Protein AF-A0A9D6LUK4-F1 (afdb_monomer_lite)

pLDDT: mean 80.31, std 18.32, range [41.5, 97.31]

Foldseek 3Di:
DPQAPAVVVLQVVLVVVVAHWAQPCVVDDDDDRRRDTDDDCPPPDPVVVVVNVVSSVVSVPVVDDPDDDPPPDDDDDDD

Secondary structure (DSSP, 8-state):
-PPPS-HHHHHHHHHHTT---EEGGGS-SS---TT-EE---TT--HHHHHHHHHHHHHHHHTT----------PPPPP-

Radius of gyration: 13.72 Å; chains: 1; bounding box: 35×27×29 Å

Sequence (79 aa):
LPPLHDAGELLARTRAEKVLFVPGRFFEVSHSHSGELRLSFAGLPPEKIRRGLAVLGRIIGAQTPLSSEVERGGAPALV

Structure (mmCIF, N/CA/C/O backbone):
data_AF-A0A9D6LUK4-F1
#
_entry.id   AF-A0A9D6LUK4-F1
#
loop_
_atom_site.group_PDB
_atom_site.id
_atom_site.type_symbol
_atom_site.label_atom_id
_atom_site.label_alt_id
_atom_site.label_comp_id
_atom_site.label_asym_id
_atom_site.label_entity_id
_atom_site.label_seq_id
_atom_site.pdbx_PDB_ins_code
_atom_site.Cartn_x
_atom_site.Cartn_y
_atom_site.Cartn_z
_atom_site.occupancy
_atom_site.B_iso_or_equiv
_atom_site.auth_seq_id
_atom_site.auth_comp_id
_atom_site.auth_asym_id
_atom_site.auth_atom_id
_atom_site.pdbx_PDB_model_num
ATOM 1 N N . LEU A 1 1 ? 3.076 15.931 -2.688 1.00 53.75 1 LEU A N 1
ATOM 2 C CA . LEU A 1 1 ? 2.512 15.316 -1.465 1.00 53.75 1 LEU A CA 1
ATOM 3 C C . LEU A 1 1 ? 3.516 15.564 -0.351 1.00 53.75 1 LEU A C 1
ATOM 5 O O . LEU A 1 1 ? 4.698 15.593 -0.683 1.00 53.75 1 LEU A O 1
ATOM 9 N N . PRO A 1 2 ? 3.091 15.791 0.901 1.00 55.53 2 PRO A N 1
ATOM 10 C CA . PRO A 1 2 ? 4.032 15.803 2.017 1.00 55.53 2 PRO A CA 1
ATOM 11 C C . PRO A 1 2 ? 4.830 14.488 2.050 1.00 55.53 2 PRO A C 1
ATOM 13 O O . PRO A 1 2 ? 4.315 13.469 1.567 1.00 55.53 2 PRO A O 1
ATOM 16 N N . PRO A 1 3 ? 6.070 14.498 2.570 1.00 62.69 3 PRO A N 1
ATOM 17 C CA . PRO A 1 3 ? 6.853 13.280 2.701 1.00 62.69 3 PRO A CA 1
ATOM 18 C C . PRO A 1 3 ? 6.072 12.266 3.539 1.00 62.69 3 PRO A C 1
ATOM 20 O O . PRO A 1 3 ? 5.612 12.559 4.642 1.00 62.69 3 PRO A O 1
ATOM 23 N N . LEU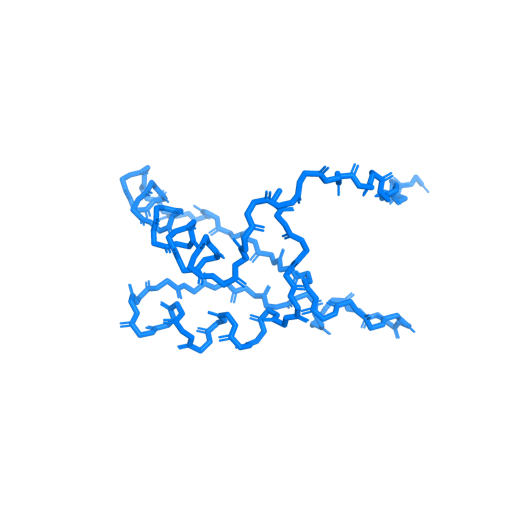 A 1 4 ? 5.883 11.072 2.983 1.00 67.81 4 LEU A N 1
ATOM 24 C CA . LEU A 1 4 ? 5.304 9.962 3.722 1.00 67.81 4 LEU A CA 1
ATOM 25 C C . LEU A 1 4 ? 6.366 9.452 4.692 1.00 67.81 4 LEU A C 1
ATOM 27 O O . LEU A 1 4 ? 7.478 9.150 4.275 1.00 67.81 4 LEU A O 1
ATOM 31 N N . HIS A 1 5 ? 6.039 9.355 5.977 1.00 72.56 5 HIS A N 1
ATOM 32 C CA . HIS A 1 5 ? 6.998 8.849 6.958 1.00 72.56 5 HIS A CA 1
ATOM 33 C C . HIS A 1 5 ? 7.206 7.333 6.822 1.00 72.56 5 HIS A C 1
ATOM 35 O O . HIS A 1 5 ? 8.345 6.869 6.843 1.00 72.56 5 HIS A O 1
ATOM 41 N N . ASP A 1 6 ? 6.127 6.566 6.622 1.00 86.81 6 ASP A N 1
ATOM 42 C CA . ASP A 1 6 ? 6.194 5.117 6.401 1.00 86.81 6 ASP A CA 1
ATOM 43 C C . ASP A 1 6 ? 5.050 4.623 5.491 1.00 86.81 6 ASP A C 1
ATOM 45 O O . ASP A 1 6 ? 3.861 4.683 5.821 1.00 86.81 6 ASP A O 1
ATOM 49 N N . ALA A 1 7 ? 5.410 4.100 4.319 1.00 90.25 7 ALA A N 1
ATOM 50 C CA . ALA A 1 7 ? 4.477 3.565 3.333 1.00 90.25 7 ALA A CA 1
ATOM 51 C C . ALA A 1 7 ? 3.822 2.236 3.759 1.00 90.25 7 ALA A C 1
ATOM 53 O O . ALA A 1 7 ? 2.740 1.900 3.282 1.00 90.25 7 ALA A O 1
ATOM 54 N N . GLY A 1 8 ? 4.440 1.465 4.653 1.00 89.00 8 GLY A N 1
ATOM 55 C CA . GLY A 1 8 ? 3.851 0.250 5.222 1.00 89.00 8 GLY A CA 1
ATOM 56 C C . GLY A 1 8 ? 2.791 0.556 6.276 1.00 89.00 8 GLY A C 1
ATOM 57 O O . GLY A 1 8 ? 1.739 -0.084 6.283 1.00 89.00 8 GLY A O 1
ATOM 58 N N . GLU A 1 9 ? 3.008 1.575 7.107 1.00 89.94 9 GLU A N 1
ATOM 59 C CA . GLU A 1 9 ? 1.973 2.074 8.018 1.00 89.94 9 GLU A CA 1
ATOM 60 C C . GLU A 1 9 ? 0.777 2.629 7.229 1.00 89.94 9 GLU A C 1
ATOM 62 O O . GLU A 1 9 ? -0.383 2.296 7.501 1.00 89.94 9 GLU A O 1
ATOM 67 N N . LEU A 1 10 ? 1.054 3.403 6.175 1.00 91.19 10 LEU A N 1
ATOM 68 C CA . LEU A 1 10 ? 0.025 3.877 5.254 1.00 91.19 10 LEU A CA 1
ATOM 69 C C . LEU A 1 10 ? -0.736 2.712 4.597 1.00 91.19 10 LEU A C 1
ATOM 71 O O . LEU A 1 10 ? -1.961 2.782 4.449 1.00 91.19 10 LEU A O 1
ATOM 75 N N . LEU A 1 11 ? -0.045 1.626 4.232 1.00 92.44 11 LEU A N 1
ATOM 76 C CA . LEU A 1 11 ? -0.673 0.437 3.656 1.00 92.44 11 LEU A CA 1
ATOM 77 C C . LEU A 1 11 ? -1.629 -0.228 4.651 1.00 92.44 11 LEU A C 1
ATOM 79 O O . LEU A 1 11 ? -2.740 -0.594 4.274 1.00 92.44 11 LEU A O 1
ATOM 83 N N . ALA A 1 12 ? -1.245 -0.352 5.924 1.00 91.94 12 ALA A N 1
ATOM 84 C CA . ALA A 1 12 ? -2.116 -0.919 6.953 1.00 91.94 12 ALA A CA 1
ATOM 85 C C . ALA A 1 12 ? -3.431 -0.127 7.090 1.00 91.94 12 ALA A C 1
ATOM 87 O O . ALA A 1 12 ? -4.510 -0.720 7.151 1.00 91.94 12 ALA A O 1
ATOM 88 N N . ARG A 1 13 ? -3.351 1.210 7.055 1.00 91.31 13 ARG A N 1
ATOM 89 C CA . ARG A 1 13 ? -4.512 2.114 7.148 1.00 91.31 13 ARG A CA 1
ATOM 90 C C . ARG A 1 13 ? -5.397 2.054 5.898 1.00 91.31 13 ARG A C 1
ATOM 92 O O . ARG A 1 13 ? -6.610 1.896 5.997 1.00 91.31 13 ARG A O 1
ATOM 99 N N . THR A 1 14 ? -4.798 2.134 4.713 1.00 92.94 14 THR A N 1
ATOM 100 C CA . THR A 1 14 ? -5.521 2.115 3.425 1.00 92.94 14 THR A CA 1
ATOM 101 C C . THR A 1 14 ? -6.149 0.755 3.112 1.00 92.94 14 THR A C 1
ATOM 103 O O . THR A 1 14 ? -7.227 0.696 2.513 1.00 92.94 14 THR A O 1
ATOM 106 N N . ARG A 1 15 ? -5.543 -0.343 3.586 1.00 93.56 15 ARG A N 1
ATOM 107 C CA . ARG A 1 15 ? -6.077 -1.703 3.436 1.00 93.56 15 ARG A CA 1
ATOM 108 C C . ARG A 1 15 ? -7.438 -1.870 4.102 1.00 93.56 15 ARG A C 1
ATOM 110 O O . ARG A 1 15 ? -8.300 -2.537 3.527 1.00 93.56 15 ARG A O 1
ATOM 117 N N . ALA A 1 16 ? -7.658 -1.240 5.258 1.00 92.31 16 ALA A N 1
ATOM 118 C CA . ALA A 1 16 ? -8.963 -1.232 5.925 1.00 92.31 16 ALA A CA 1
ATOM 119 C C . ALA A 1 16 ? -10.067 -0.628 5.033 1.00 92.31 16 ALA A C 1
ATOM 121 O O . ALA A 1 16 ? -11.233 -1.003 5.131 1.00 92.31 16 ALA A O 1
ATOM 122 N N . GLU A 1 17 ? -9.686 0.238 4.092 1.00 93.81 17 GLU A N 1
ATOM 123 C CA . GLU A 1 17 ? -10.576 0.896 3.135 1.00 93.81 17 GLU A CA 1
ATOM 124 C C . GLU A 1 17 ? -10.523 0.300 1.723 1.00 93.81 17 GLU A C 1
ATOM 126 O O . GLU A 1 17 ? -11.042 0.882 0.769 1.00 93.81 17 GLU A O 1
ATOM 131 N N . LYS A 1 18 ? -9.948 -0.902 1.587 1.00 94.25 18 LYS A N 1
ATOM 132 C CA . LYS A 1 18 ? -9.833 -1.647 0.322 1.00 94.25 18 LYS A CA 1
ATOM 133 C C . LYS A 1 18 ? -8.981 -0.933 -0.737 1.00 94.25 18 LYS A C 1
ATOM 135 O O . LYS A 1 18 ? -9.183 -1.148 -1.932 1.00 94.25 18 LYS A O 1
ATOM 140 N N . VAL A 1 19 ? -8.019 -0.117 -0.309 1.00 95.69 19 VAL A N 1
ATOM 141 C CA . VAL A 1 19 ? -6.982 0.461 -1.172 1.00 95.69 19 VAL A CA 1
ATOM 142 C C . VAL A 1 19 ? -5.663 -0.249 -0.890 1.00 95.69 19 VAL A C 1
ATOM 144 O 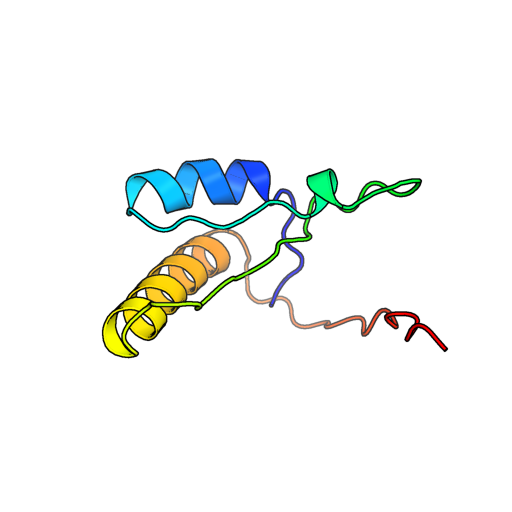O . VAL A 1 19 ? -5.269 -0.411 0.260 1.00 95.69 19 VAL A O 1
ATOM 147 N N . LEU A 1 20 ? -5.003 -0.709 -1.951 1.00 94.94 20 LEU A N 1
ATOM 148 C CA . LEU A 1 20 ? -3.736 -1.429 -1.887 1.00 94.94 20 LEU A CA 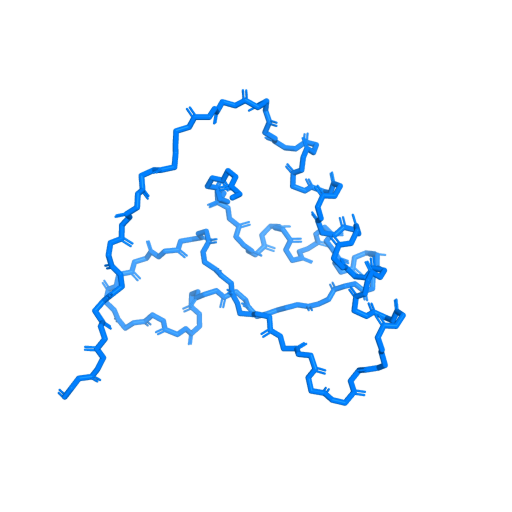1
ATOM 149 C C . LEU A 1 20 ? -2.731 -0.777 -2.833 1.00 94.94 20 LEU A C 1
ATOM 151 O O . LEU A 1 20 ? -3.089 -0.298 -3.908 1.00 94.94 20 LEU A O 1
ATOM 155 N N . PHE A 1 21 ? -1.470 -0.802 -2.432 1.00 94.31 21 PHE A N 1
ATOM 156 C CA . PHE A 1 21 ? -0.319 -0.380 -3.219 1.00 94.31 21 PHE A CA 1
ATOM 157 C C . PHE A 1 21 ? 0.907 -1.168 -2.746 1.00 94.31 21 PHE A C 1
ATOM 159 O O . PHE A 1 21 ? 0.820 -1.932 -1.783 1.00 94.31 21 PHE A O 1
ATOM 166 N N . VAL A 1 22 ? 2.044 -0.999 -3.420 1.00 93.50 22 VAL A N 1
ATOM 167 C CA . VAL A 1 22 ? 3.290 -1.676 -3.037 1.00 93.50 22 VAL A CA 1
ATOM 168 C C . VAL A 1 22 ? 4.233 -0.667 -2.372 1.00 93.50 22 VAL A C 1
ATOM 170 O O . VAL A 1 22 ? 4.584 0.314 -3.024 1.00 93.50 22 VAL A O 1
ATOM 173 N N . PRO A 1 23 ? 4.638 -0.865 -1.106 1.00 91.75 23 PRO A N 1
ATOM 174 C CA . PRO A 1 23 ? 5.680 -0.065 -0.465 1.00 91.75 23 PRO A CA 1
ATOM 175 C C . PRO A 1 23 ? 7.007 -0.077 -1.243 1.00 91.75 23 PRO A C 1
ATOM 177 O O . PRO A 1 23 ? 7.405 -1.113 -1.777 1.00 91.75 23 PRO A O 1
ATOM 180 N N . GLY A 1 24 ? 7.695 1.065 -1.274 1.00 89.56 24 GLY A N 1
ATOM 181 C CA . GLY A 1 24 ? 8.942 1.304 -2.013 1.00 89.56 24 GLY A CA 1
ATOM 182 C C . GLY A 1 24 ? 10.103 0.424 -1.563 1.00 89.56 24 GLY A C 1
ATOM 183 O O . GLY A 1 24 ? 10.827 -0.082 -2.411 1.00 89.56 24 GLY A O 1
ATOM 184 N N . ARG A 1 25 ? 10.154 0.089 -0.265 1.00 87.50 25 ARG A N 1
ATOM 185 C CA . ARG A 1 25 ? 11.139 -0.823 0.354 1.00 87.50 25 ARG A CA 1
ATOM 186 C C . ARG A 1 25 ? 11.371 -2.148 -0.383 1.00 87.50 25 ARG A C 1
ATOM 188 O O . ARG A 1 25 ? 12.402 -2.780 -0.210 1.00 87.50 25 ARG A O 1
ATOM 195 N N . PHE A 1 26 ? 10.400 -2.613 -1.173 1.00 86.69 26 PHE A N 1
ATOM 196 C CA . PHE A 1 26 ? 10.526 -3.843 -1.962 1.00 86.69 26 PHE A CA 1
ATOM 197 C C . PHE A 1 26 ? 11.336 -3.673 -3.259 1.00 86.69 26 PHE A C 1
ATOM 199 O O . PHE A 1 26 ? 11.609 -4.663 -3.934 1.00 86.69 26 PHE A O 1
ATOM 206 N N . PHE A 1 27 ? 11.697 -2.443 -3.618 1.00 88.56 27 PHE A N 1
ATOM 207 C CA . PHE A 1 27 ? 12.456 -2.080 -4.819 1.00 88.56 27 PHE A CA 1
ATOM 208 C C . PHE A 1 27 ? 13.827 -1.474 -4.488 1.00 88.56 27 PHE A C 1
ATOM 210 O O . PHE A 1 27 ? 14.570 -1.095 -5.390 1.00 88.56 27 PHE A O 1
ATOM 217 N N . GLU A 1 28 ? 14.165 -1.382 -3.206 1.00 85.38 28 GLU A N 1
ATOM 218 C CA . GLU A 1 28 ? 15.404 -0.788 -2.725 1.00 85.38 28 GLU A CA 1
ATOM 219 C C . GLU A 1 28 ? 16.525 -1.828 -2.668 1.00 85.38 28 GLU A C 1
ATOM 221 O O . GLU A 1 28 ? 16.337 -2.940 -2.178 1.00 85.38 28 GLU A O 1
ATOM 226 N N . VAL A 1 29 ? 17.710 -1.452 -3.158 1.00 82.44 29 VAL A N 1
ATOM 227 C CA . VAL A 1 29 ? 18.913 -2.303 -3.106 1.00 82.44 29 VAL A CA 1
ATOM 228 C C . VAL A 1 29 ? 19.865 -1.854 -1.998 1.00 82.44 29 VAL A C 1
ATOM 230 O O . VAL A 1 29 ? 20.421 -2.693 -1.293 1.00 82.44 29 VAL A O 1
ATOM 233 N N . SER A 1 30 ? 20.036 -0.538 -1.823 1.00 79.94 30 SER A N 1
ATOM 234 C CA . SER A 1 30 ? 21.077 0.017 -0.939 1.00 79.94 30 SER A CA 1
ATOM 235 C C . SER A 1 30 ? 20.611 1.153 -0.023 1.00 79.94 30 SER A C 1
ATOM 237 O O . SER A 1 30 ? 21.287 1.443 0.958 1.00 79.94 30 SER A O 1
ATOM 239 N N . HIS A 1 31 ? 19.488 1.811 -0.322 1.00 73.81 31 HIS A N 1
ATOM 240 C CA . HIS A 1 31 ? 19.003 2.982 0.417 1.00 73.81 31 HIS A CA 1
ATOM 241 C C . HIS A 1 31 ? 17.619 2.701 0.983 1.00 73.81 31 HIS A C 1
ATOM 243 O O . HIS A 1 31 ? 16.794 2.152 0.266 1.00 73.81 31 HIS A O 1
ATOM 249 N N . SER A 1 32 ? 17.375 3.100 2.235 1.00 73.12 32 SER A N 1
ATOM 250 C CA . SER A 1 32 ? 16.071 2.952 2.888 1.00 73.12 32 SER A CA 1
ATOM 251 C C . SER A 1 32 ? 15.214 4.194 2.639 1.00 73.12 32 SER A C 1
ATOM 253 O O . SER A 1 32 ? 15.458 5.238 3.247 1.00 73.12 32 SER A O 1
ATOM 255 N N . HIS A 1 33 ? 14.215 4.091 1.761 1.00 78.81 33 HIS A N 1
ATOM 256 C CA . HIS A 1 33 ? 13.229 5.138 1.493 1.00 78.81 33 HIS A CA 1
ATOM 257 C C . HIS A 1 33 ? 11.859 4.705 2.029 1.00 78.81 33 HIS A C 1
ATOM 259 O O . HIS A 1 33 ? 10.943 4.298 1.311 1.00 78.81 33 HIS A O 1
ATOM 265 N N . SER A 1 34 ? 11.676 4.848 3.345 1.00 81.50 34 SER A N 1
ATOM 266 C CA . SER A 1 34 ? 10.454 4.414 4.041 1.00 81.50 34 SER A CA 1
ATOM 267 C C . SER A 1 34 ? 9.166 5.050 3.501 1.00 81.50 34 SER A C 1
ATOM 269 O O . SER A 1 34 ? 8.096 4.450 3.625 1.00 81.50 34 SER A O 1
ATOM 271 N N . GLY A 1 35 ? 9.260 6.233 2.888 1.00 85.44 35 GLY A N 1
ATOM 272 C CA . GLY A 1 35 ? 8.142 6.995 2.330 1.00 85.44 35 GLY A CA 1
ATOM 273 C C . GLY A 1 35 ? 7.751 6.671 0.890 1.00 85.44 35 GLY A C 1
ATOM 274 O O . GLY A 1 35 ? 6.758 7.208 0.396 1.00 85.44 35 GLY A O 1
ATOM 275 N N . GLU A 1 36 ? 8.499 5.827 0.186 1.00 88.50 36 GLU A N 1
ATOM 276 C CA . GLU A 1 36 ? 8.220 5.555 -1.222 1.00 88.50 36 GLU A CA 1
ATOM 277 C C . GLU A 1 36 ? 7.132 4.492 -1.404 1.00 88.50 36 GLU A C 1
ATOM 279 O O . GLU A 1 36 ? 6.937 3.601 -0.574 1.00 88.50 36 GLU A O 1
ATOM 284 N N . LEU A 1 37 ? 6.385 4.582 -2.508 1.00 92.19 37 LEU A N 1
ATOM 285 C CA . LEU A 1 37 ? 5.365 3.604 -2.882 1.00 92.19 37 LEU A CA 1
ATOM 286 C C . LEU A 1 37 ? 5.157 3.552 -4.394 1.00 92.19 37 LEU A C 1
ATOM 288 O O . LEU A 1 37 ? 5.353 4.535 -5.106 1.00 92.19 37 LEU A O 1
ATOM 292 N N . ARG A 1 38 ? 4.686 2.402 -4.879 1.00 93.88 38 ARG A N 1
ATOM 293 C CA . ARG A 1 38 ? 4.306 2.180 -6.273 1.00 93.88 38 ARG A CA 1
ATOM 294 C C . ARG A 1 38 ? 2.798 2.015 -6.401 1.00 93.88 38 ARG A C 1
ATOM 296 O O . ARG A 1 38 ? 2.206 1.091 -5.836 1.00 93.88 38 ARG A O 1
ATOM 303 N N . LEU A 1 39 ? 2.201 2.873 -7.222 1.00 94.75 39 LEU A N 1
ATOM 304 C CA . LEU A 1 39 ? 0.810 2.766 -7.649 1.00 94.75 39 LEU A CA 1
ATOM 305 C C . LEU A 1 39 ? 0.724 1.989 -8.964 1.00 94.75 39 LEU A C 1
ATOM 307 O O . LEU A 1 39 ? 1.499 2.225 -9.887 1.00 94.75 39 LEU A O 1
ATOM 311 N N . SER A 1 40 ? -0.234 1.070 -9.048 1.00 94.31 40 SER A N 1
ATOM 312 C CA . SER A 1 40 ? -0.592 0.395 -10.294 1.00 94.31 40 SER A CA 1
ATOM 313 C C . SER A 1 40 ? -2.077 0.582 -10.555 1.00 94.31 40 SER A C 1
ATOM 315 O O . SER A 1 40 ? -2.903 0.364 -9.669 1.00 94.31 40 SER A O 1
ATOM 317 N N . PHE A 1 41 ? -2.401 0.972 -11.784 1.00 95.12 41 PHE A N 1
ATOM 318 C CA . PHE A 1 41 ? -3.774 1.165 -12.250 1.00 95.12 41 PHE A CA 1
ATOM 319 C C . PHE A 1 41 ? -4.182 0.135 -13.309 1.00 95.12 41 PHE A C 1
ATOM 321 O O . PHE A 1 41 ? -5.268 0.227 -13.878 1.00 95.12 41 PHE A O 1
ATOM 328 N N . ALA A 1 42 ? -3.312 -0.840 -13.590 1.00 94.00 42 ALA A N 1
ATOM 329 C CA . ALA A 1 42 ? -3.546 -1.848 -14.612 1.00 94.00 42 ALA A CA 1
ATOM 330 C C . ALA A 1 42 ? -4.849 -2.616 -14.334 1.00 94.00 42 ALA A C 1
ATOM 332 O O . ALA A 1 42 ? -5.054 -3.141 -13.240 1.00 94.00 42 ALA A O 1
ATOM 333 N N . GLY A 1 43 ? -5.741 -2.660 -15.328 1.00 92.88 43 GLY A N 1
ATOM 334 C CA . GLY A 1 43 ? -7.028 -3.354 -15.230 1.00 92.88 43 GLY A CA 1
ATOM 335 C C . GLY A 1 43 ? -8.067 -2.688 -14.318 1.00 92.88 43 GLY A C 1
ATOM 336 O O . GLY A 1 43 ? -9.119 -3.281 -14.079 1.00 92.88 43 GLY A O 1
ATOM 337 N N . LEU A 1 44 ? -7.815 -1.476 -13.802 1.00 95.81 44 LEU A N 1
ATOM 338 C CA . LEU A 1 44 ? -8.792 -0.743 -12.996 1.00 95.81 44 LEU A CA 1
ATOM 339 C C . LEU A 1 44 ? -9.626 0.220 -13.856 1.00 95.81 44 LEU A C 1
ATOM 341 O O . LEU A 1 44 ? -9.059 0.995 -14.626 1.00 95.81 44 LEU A O 1
ATOM 345 N N . PRO A 1 45 ? -10.962 0.244 -13.689 1.00 97.19 45 PRO A N 1
ATOM 346 C CA . PRO A 1 45 ? -11.796 1.268 -14.300 1.00 97.19 45 PRO A CA 1
ATOM 347 C C . PRO A 1 45 ? -11.535 2.647 -13.656 1.00 97.19 45 PRO A C 1
ATOM 349 O O . PRO A 1 45 ? -11.192 2.710 -12.463 1.00 97.19 45 PRO A O 1
ATOM 352 N N . PRO A 1 46 ? -11.730 3.757 -14.395 1.00 96.81 46 PRO A N 1
ATOM 353 C CA . PRO A 1 46 ? -11.429 5.115 -13.928 1.00 96.81 46 PRO A CA 1
ATOM 354 C C . PRO A 1 46 ? -12.072 5.487 -12.586 1.00 96.81 46 PRO A C 1
ATOM 356 O O . PRO A 1 46 ? -11.461 6.173 -11.765 1.00 96.81 46 PRO A O 1
ATOM 359 N N . GLU A 1 47 ? -13.283 5.008 -12.316 1.00 97.25 47 GLU A N 1
ATOM 360 C CA . GLU A 1 47 ? -14.032 5.301 -11.091 1.00 97.25 47 GLU A CA 1
ATOM 361 C C . GLU A 1 47 ? -13.338 4.704 -9.862 1.00 97.25 47 GLU A C 1
ATOM 363 O O . GLU A 1 47 ? -13.258 5.345 -8.811 1.00 97.25 47 GLU A O 1
ATOM 368 N N . LYS A 1 48 ? -12.776 3.492 -9.994 1.00 96.00 48 LYS A N 1
ATOM 369 C CA . LYS A 1 48 ? -12.009 2.856 -8.913 1.00 96.00 48 LYS A CA 1
ATOM 370 C C . LYS A 1 48 ? -10.700 3.591 -8.653 1.00 96.00 48 LYS A C 1
ATOM 372 O O . LYS A 1 48 ? -10.334 3.744 -7.491 1.00 96.00 48 LYS A O 1
ATOM 377 N N . ILE A 1 49 ? -10.041 4.086 -9.703 1.00 96.19 49 ILE A N 1
ATOM 378 C CA . ILE A 1 49 ? -8.826 4.900 -9.574 1.00 96.19 49 ILE A CA 1
ATOM 379 C C . ILE A 1 49 ? -9.139 6.172 -8.780 1.00 96.19 49 ILE A C 1
ATOM 381 O O . ILE A 1 49 ? -8.503 6.435 -7.762 1.00 96.19 49 ILE A O 1
ATOM 385 N N . ARG A 1 50 ? -10.174 6.921 -9.185 1.00 97.31 50 ARG A N 1
ATOM 386 C CA . ARG A 1 50 ? -10.592 8.161 -8.506 1.00 97.31 50 ARG A CA 1
ATOM 387 C C . ARG A 1 50 ? -10.945 7.920 -7.042 1.00 97.31 50 ARG A C 1
ATOM 389 O O . ARG A 1 50 ? -10.467 8.641 -6.170 1.00 97.31 5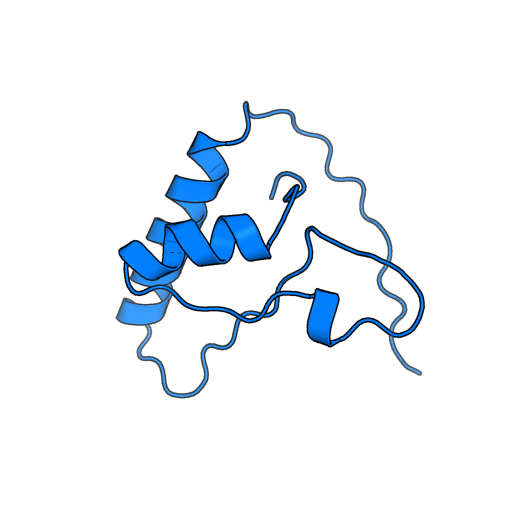0 ARG A O 1
ATOM 396 N N . ARG A 1 51 ? -11.736 6.879 -6.758 1.00 96.81 51 ARG A N 1
ATOM 397 C CA . ARG A 1 51 ? -12.109 6.514 -5.386 1.00 96.81 51 ARG A CA 1
ATOM 398 C C . ARG A 1 51 ? -10.887 6.146 -4.543 1.00 96.81 51 ARG A C 1
ATOM 400 O O . ARG A 1 51 ? -10.778 6.604 -3.409 1.00 96.81 51 ARG A O 1
ATOM 407 N N . GLY A 1 52 ? -9.976 5.340 -5.088 1.00 95.94 52 GLY A N 1
ATOM 408 C CA . GLY A 1 52 ? -8.762 4.922 -4.389 1.00 95.94 52 GLY A CA 1
ATOM 409 C C . GLY A 1 52 ? -7.843 6.098 -4.061 1.00 95.94 52 GLY A C 1
ATOM 410 O O . GLY A 1 52 ? -7.383 6.218 -2.927 1.00 95.94 52 GLY A O 1
ATOM 411 N N . LEU A 1 53 ? -7.642 7.010 -5.016 1.00 95.62 53 LEU A N 1
ATOM 412 C CA . LEU A 1 53 ? -6.848 8.223 -4.807 1.00 95.62 53 LEU A CA 1
ATOM 413 C C . LEU A 1 53 ? -7.484 9.171 -3.784 1.00 95.62 53 LEU A C 1
ATOM 415 O O . LEU A 1 53 ? -6.763 9.753 -2.978 1.00 95.62 53 LEU A O 1
ATOM 419 N N . ALA A 1 54 ? -8.814 9.298 -3.763 1.00 96.06 54 ALA A N 1
ATOM 420 C CA . ALA A 1 54 ? -9.510 10.114 -2.767 1.00 96.06 54 ALA A CA 1
ATOM 421 C C . ALA A 1 54 ? -9.317 9.574 -1.338 1.00 96.06 54 ALA A C 1
ATOM 423 O O . ALA A 1 54 ? -9.030 10.339 -0.417 1.00 96.06 54 ALA A O 1
ATOM 424 N N . VAL A 1 55 ? -9.422 8.252 -1.156 1.00 94.75 55 VAL A N 1
ATOM 425 C CA . VAL A 1 55 ? -9.140 7.586 0.128 1.00 94.75 55 VAL A CA 1
ATOM 426 C C . VAL A 1 55 ? -7.688 7.813 0.547 1.00 94.75 55 VAL A C 1
ATOM 428 O O . VAL A 1 55 ? -7.434 8.237 1.674 1.00 94.75 55 VAL A O 1
ATOM 431 N N . LEU A 1 56 ? -6.741 7.587 -0.370 1.00 93.19 56 LEU A N 1
ATOM 432 C CA . LEU A 1 56 ? -5.315 7.774 -0.113 1.00 93.19 56 LEU A CA 1
ATOM 433 C C . LEU A 1 56 ? -5.006 9.222 0.299 1.00 93.19 56 LEU A C 1
ATOM 435 O O . LEU A 1 56 ? -4.371 9.448 1.325 1.00 93.19 56 LEU A O 1
ATOM 439 N N . GLY A 1 57 ? -5.513 10.200 -0.454 1.00 91.75 57 GLY A N 1
ATOM 440 C CA . GLY A 1 57 ? -5.332 11.620 -0.164 1.00 91.75 57 GLY A CA 1
ATOM 441 C C . GLY A 1 57 ? -5.902 12.027 1.194 1.00 91.75 57 GLY A C 1
ATOM 442 O O . GLY A 1 57 ? -5.237 12.743 1.938 1.00 91.75 57 GLY A O 1
ATOM 443 N N . ARG A 1 58 ? -7.086 11.522 1.567 1.00 92.31 58 ARG A N 1
ATOM 444 C CA . ARG A 1 58 ? -7.686 11.791 2.882 1.00 92.31 58 ARG A CA 1
ATOM 445 C C . ARG A 1 58 ? -6.836 11.240 4.030 1.00 92.31 58 ARG A C 1
ATOM 447 O O . ARG A 1 58 ? -6.640 11.938 5.019 1.00 92.31 58 ARG A O 1
ATOM 454 N N . ILE A 1 59 ? -6.329 10.011 3.909 1.00 90.94 59 ILE A N 1
ATOM 455 C CA . ILE A 1 59 ? -5.503 9.381 4.953 1.00 90.94 59 ILE A CA 1
ATOM 456 C C . ILE A 1 59 ? -4.153 10.097 5.097 1.00 90.94 59 ILE A C 1
ATOM 458 O O . ILE A 1 59 ? -3.678 10.280 6.216 1.00 90.94 59 ILE A O 1
ATOM 462 N N . ILE A 1 60 ? -3.539 10.523 3.991 1.00 88.31 60 ILE A N 1
ATOM 463 C CA . ILE A 1 60 ? -2.284 11.291 4.020 1.00 88.31 60 ILE A CA 1
ATOM 464 C C . ILE A 1 60 ? -2.522 12.683 4.615 1.00 88.31 60 ILE A C 1
ATOM 466 O O . ILE A 1 60 ? -1.795 13.102 5.508 1.00 88.31 60 ILE A O 1
ATOM 470 N N . GLY A 1 61 ? -3.573 13.381 4.175 1.00 86.12 61 GLY A N 1
ATOM 471 C CA . GLY A 1 61 ? -3.908 14.719 4.668 1.00 86.12 61 GLY A CA 1
ATOM 472 C C . GLY A 1 61 ? -4.246 14.759 6.160 1.00 86.12 61 GLY A C 1
ATOM 473 O O . GLY A 1 61 ? -3.959 15.748 6.820 1.00 86.12 61 GLY A O 1
ATOM 474 N N . ALA A 1 62 ? -4.788 13.675 6.721 1.00 83.62 62 ALA A N 1
ATOM 475 C CA . ALA A 1 62 ? -5.020 13.563 8.161 1.00 83.62 62 ALA A CA 1
ATOM 476 C C . ALA A 1 62 ? -3.725 13.432 8.991 1.00 83.62 62 ALA A C 1
ATOM 478 O O . ALA A 1 62 ? -3.762 13.637 10.201 1.00 83.62 62 ALA A O 1
ATOM 479 N N . GLN A 1 63 ? -2.598 13.067 8.368 1.00 72.31 63 GLN A N 1
ATOM 480 C CA . GLN A 1 63 ? -1.324 12.793 9.045 1.00 72.31 63 GLN A CA 1
ATOM 481 C C . GLN A 1 63 ? -0.311 13.938 8.941 1.00 72.31 63 GLN A C 1
ATOM 483 O O . GLN A 1 63 ? 0.707 13.906 9.629 1.00 72.31 63 GLN A O 1
ATOM 488 N N . THR A 1 64 ? -0.563 14.956 8.114 1.00 62.16 64 THR A N 1
ATOM 489 C CA . THR A 1 64 ? 0.381 16.061 7.914 1.00 62.16 64 THR A CA 1
ATOM 490 C C . THR A 1 64 ? -0.337 17.411 7.981 1.00 62.16 64 THR A C 1
ATOM 492 O O . THR A 1 64 ? -1.216 17.652 7.152 1.00 62.16 64 THR A O 1
ATOM 495 N N . PRO A 1 65 ? 0.025 18.330 8.902 1.00 53.81 65 PRO A N 1
ATOM 496 C CA . PRO A 1 65 ? -0.332 19.735 8.725 1.00 53.81 65 PRO A CA 1
ATOM 497 C C . PRO A 1 65 ? 0.315 20.231 7.424 1.00 53.81 65 PRO A C 1
ATOM 499 O O . PRO A 1 65 ? 1.447 19.862 7.124 1.00 53.81 65 PRO A O 1
ATOM 502 N N . LEU A 1 66 ? -0.411 21.007 6.613 1.00 54.22 66 LEU A N 1
ATOM 503 C CA . LEU A 1 66 ? 0.083 21.524 5.331 1.00 54.22 66 LEU A CA 1
ATOM 504 C C . LEU A 1 66 ? 1.315 22.422 5.545 1.00 54.22 66 LEU A C 1
ATOM 506 O O . LEU A 1 66 ? 1.196 23.634 5.682 1.00 54.22 66 LEU A O 1
ATOM 510 N N . SER A 1 67 ? 2.502 21.827 5.553 1.00 51.50 67 SER A N 1
ATOM 511 C CA . SER A 1 67 ? 3.778 22.525 5.456 1.00 51.50 67 SER A CA 1
ATOM 512 C C . SER A 1 67 ? 4.317 22.288 4.051 1.00 51.50 67 SER A C 1
ATOM 514 O O . SER A 1 67 ? 4.675 21.174 3.670 1.00 51.50 67 SER A O 1
ATOM 516 N N . SER A 1 68 ? 4.255 23.339 3.241 1.00 54.03 68 SER A N 1
ATOM 517 C CA . SER A 1 68 ? 4.695 23.366 1.854 1.00 54.03 68 SER A CA 1
ATOM 518 C C . SER A 1 68 ? 6.204 23.579 1.774 1.00 54.03 68 SER A C 1
ATOM 520 O O . SER A 1 68 ? 6.650 24.711 1.876 1.00 54.03 68 SER A O 1
ATOM 522 N N . GLU A 1 69 ? 6.970 22.522 1.528 1.00 46.84 69 GLU A N 1
ATOM 523 C CA . GLU A 1 69 ? 8.275 22.631 0.867 1.00 46.84 69 GLU A CA 1
ATOM 524 C C . GLU A 1 69 ? 8.526 21.296 0.152 1.00 46.84 69 GLU A C 1
ATOM 526 O O . GLU A 1 69 ? 8.757 20.257 0.770 1.00 46.84 69 GLU A O 1
ATOM 531 N N . VAL A 1 70 ? 8.349 21.287 -1.170 1.00 49.12 70 VAL A N 1
ATOM 532 C CA . VAL A 1 70 ? 8.618 20.111 -2.007 1.00 49.12 70 VAL A CA 1
ATOM 533 C C . VAL A 1 70 ? 10.070 20.214 -2.458 1.00 49.12 70 VAL A C 1
ATOM 535 O O . VAL A 1 70 ? 1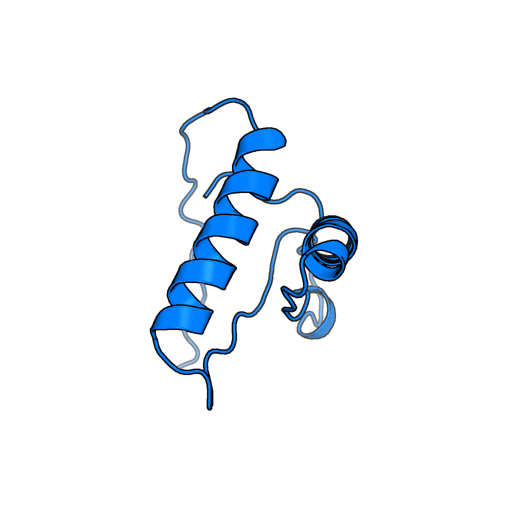0.364 20.793 -3.503 1.00 49.12 70 VAL A O 1
ATOM 538 N N . GLU A 1 71 ? 10.976 19.654 -1.661 1.00 45.84 71 GLU A N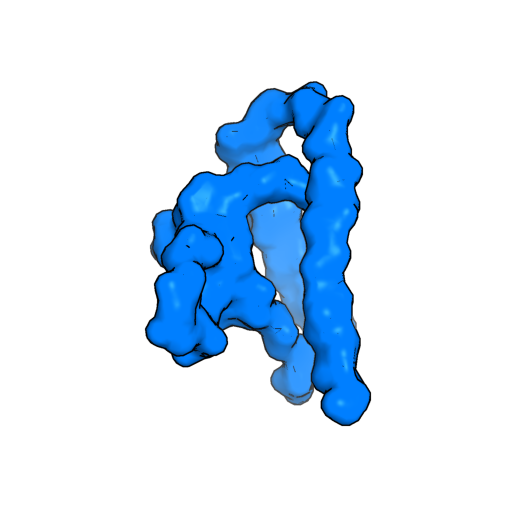 1
ATOM 539 C CA . GLU A 1 71 ? 12.346 19.353 -2.080 1.00 45.84 71 GLU A CA 1
ATOM 540 C C . GLU A 1 71 ? 12.273 18.362 -3.253 1.00 45.84 71 GLU A C 1
ATOM 542 O O . GLU A 1 71 ? 11.951 17.181 -3.100 1.00 45.84 71 GLU A O 1
ATOM 547 N N . ARG A 1 72 ? 12.495 18.873 -4.468 1.00 50.62 72 ARG A N 1
ATOM 548 C CA . ARG A 1 72 ? 12.572 18.083 -5.702 1.00 50.62 72 ARG A CA 1
ATOM 549 C C . ARG A 1 72 ? 13.884 17.294 -5.709 1.00 50.62 72 ARG A C 1
ATOM 551 O O . ARG A 1 72 ? 14.836 17.683 -6.378 1.00 50.62 72 ARG A O 1
ATOM 558 N N . GLY A 1 73 ? 13.924 16.192 -4.965 1.00 42.34 73 GLY A N 1
ATOM 559 C CA . GLY A 1 73 ? 14.994 15.200 -5.048 1.00 42.34 73 GLY A CA 1
ATOM 560 C C . GLY A 1 73 ? 14.961 14.512 -6.412 1.00 42.34 73 GLY A C 1
ATOM 561 O O . GLY A 1 73 ? 13.977 13.860 -6.761 1.00 42.34 73 GLY A O 1
ATOM 562 N N . GLY A 1 74 ? 16.008 14.725 -7.209 1.00 48.91 74 GLY A N 1
ATOM 563 C CA . GLY A 1 74 ? 16.138 14.205 -8.566 1.00 48.91 74 GLY A CA 1
ATOM 564 C C . GLY A 1 74 ? 16.141 12.678 -8.608 1.00 48.91 74 GLY A C 1
ATOM 565 O O . GLY A 1 74 ? 16.993 12.034 -8.005 1.00 48.91 74 GLY A O 1
ATOM 566 N N . ALA A 1 75 ? 15.210 12.105 -9.367 1.00 45.59 75 ALA A N 1
ATOM 567 C CA . ALA A 1 75 ? 15.290 10.710 -9.772 1.00 45.59 75 ALA A CA 1
ATOM 568 C C . ALA A 1 75 ? 16.378 10.574 -10.856 1.00 45.59 75 ALA A C 1
ATOM 570 O O . ALA A 1 75 ? 16.299 11.291 -11.861 1.00 45.59 75 ALA A O 1
ATOM 571 N N . PRO A 1 76 ? 17.379 9.686 -10.717 1.00 43.12 76 PRO A N 1
ATOM 572 C CA . PRO A 1 76 ? 18.251 9.362 -11.834 1.00 43.12 76 PRO A CA 1
ATOM 573 C C . PRO A 1 76 ? 17.419 8.620 -12.885 1.00 43.12 76 PRO A C 1
ATOM 575 O O . PRO A 1 76 ? 16.872 7.547 -12.631 1.00 43.12 76 PRO A O 1
ATOM 578 N N . ALA A 1 77 ? 17.287 9.219 -14.066 1.00 42.09 77 ALA A N 1
ATOM 579 C CA . ALA A 1 77 ? 16.811 8.505 -15.237 1.00 42.09 77 ALA A CA 1
ATOM 580 C C . ALA A 1 77 ? 17.873 7.465 -15.621 1.00 42.09 77 ALA A C 1
ATOM 582 O O . ALA A 1 77 ? 19.045 7.806 -15.772 1.00 42.09 77 ALA A O 1
ATOM 583 N N . LEU A 1 78 ? 17.455 6.207 -15.757 1.00 41.50 78 LEU A N 1
ATOM 584 C CA . LEU A 1 78 ? 18.245 5.167 -16.410 1.00 41.50 78 LEU A CA 1
ATOM 585 C C . LEU A 1 78 ? 18.533 5.622 -17.851 1.00 41.50 78 LEU A C 1
ATOM 587 O O . LEU A 1 78 ? 17.592 5.808 -18.626 1.00 41.50 78 LEU A O 1
ATOM 591 N N . VAL A 1 79 ? 19.813 5.812 -18.176 1.00 47.62 79 VAL A N 1
ATOM 592 C CA . VAL A 1 79 ? 20.353 5.874 -19.544 1.00 47.62 79 VAL A CA 1
ATOM 593 C C . VAL A 1 79 ? 21.348 4.738 -19.686 1.00 47.62 79 VAL A C 1
ATOM 595 O O . VAL A 1 79 ? 22.172 4.583 -18.755 1.00 47.62 79 VAL A O 1
#